Protein AF-E4T7V8-F1 (afdb_monomer)

Foldseek 3Di:
DDDDDDPVSVVVVVVVVVVVVVVVVVVVVVVVVVVVVCPPPVNVVVVVVVVLVVDPVSVVVVVVVVCVVVCVVVCCCQPVNPPPPPVCVVVVVVVCVVLVVCCVVPVVVNVVVVVVCCCVVPVPDPPPDDDD

Secondary structure (DSSP, 8-state):
-----SHHHHHHHHHHHHHHHHHHHHHHHHHHHHHHHHHSHHHHHHHHHHHHHT-HHHHHHHHHHHHHHHHHHHHHHHHT-S-HHHHHHHHHHHHHHHHHHHHHH-HHHHHHHHHHHHHHHT-SSSSS----

Sequence (132 aa):
MENITCAAELKIAIIELEFQQNIQGKLLQEDFFIAYENLKPANLIKNTLSEITSSPYLIDNMLSALTGLLSGYVSKKIAIGTSHNLFRKIMGTVLQFGVTNIVAQNPDALKALGNFVIQHLFKKNEDKTENL

pLDDT: mean 82.43, std 12.53, range [42.0, 97.25]

Organism: Paludibacter propionicigenes (strain DSM 17365 / JCM 13257 / WB4) (NCBI:txid694427)

Mean predicted aligned error: 15.65 Å

Structure (mmCIF, N/CA/C/O backbone):
data_AF-E4T7V8-F1
#
_entry.id   AF-E4T7V8-F1
#
loop_
_atom_site.group_PDB
_atom_site.id
_atom_site.type_symbol
_atom_site.label_atom_id
_atom_site.label_alt_id
_atom_site.label_comp_id
_atom_site.label_asym_id
_atom_site.label_entity_id
_atom_site.label_seq_id
_atom_site.pdbx_PDB_ins_code
_atom_site.Cartn_x
_atom_site.Cartn_y
_atom_site.Cartn_z
_atom_site.occupancy
_atom_site.B_iso_or_equiv
_atom_site.auth_seq_id
_atom_site.auth_comp_id
_atom_site.auth_asym_id
_atom_site.auth_atom_id
_atom_site.pdbx_PDB_model_num
ATOM 1 N N . MET A 1 1 ? 27.398 14.418 -38.956 1.00 52.66 1 MET A N 1
ATOM 2 C CA . MET A 1 1 ? 27.091 13.420 -39.996 1.00 52.66 1 MET A CA 1
ATOM 3 C C . MET A 1 1 ? 28.281 13.387 -40.922 1.00 52.66 1 MET A C 1
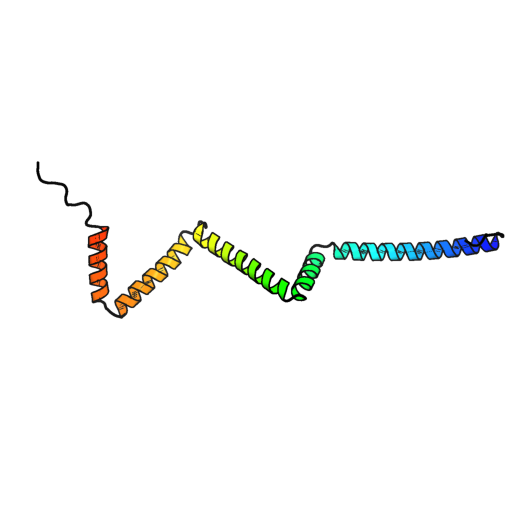ATOM 5 O O . MET A 1 1 ? 28.565 14.406 -41.541 1.00 52.66 1 MET A O 1
ATOM 9 N N . GLU A 1 2 ? 29.030 12.288 -40.915 1.00 67.06 2 GLU A N 1
ATOM 10 C CA . GLU A 1 2 ? 30.079 12.081 -41.913 1.00 67.06 2 GLU A CA 1
ATOM 11 C C . GLU A 1 2 ? 29.432 11.964 -43.297 1.00 67.06 2 GLU A C 1
ATOM 13 O O . GLU A 1 2 ? 28.357 11.379 -43.442 1.00 67.06 2 GLU A O 1
ATOM 18 N N . ASN A 1 3 ? 30.047 12.583 -44.303 1.00 73.94 3 ASN A N 1
ATOM 19 C CA . ASN A 1 3 ? 29.574 12.476 -45.676 1.00 73.94 3 ASN A CA 1
ATOM 20 C C . ASN A 1 3 ? 29.990 11.111 -46.222 1.00 73.94 3 ASN A C 1
ATOM 22 O O . ASN A 1 3 ? 31.179 10.825 -46.310 1.00 73.94 3 ASN A O 1
ATOM 26 N N . ILE A 1 4 ? 29.013 10.289 -46.601 1.00 72.19 4 ILE A N 1
ATOM 27 C CA . ILE A 1 4 ? 29.258 8.998 -47.247 1.00 72.19 4 ILE A CA 1
ATOM 28 C C . ILE A 1 4 ? 29.675 9.276 -48.693 1.00 72.19 4 ILE A C 1
ATOM 30 O O . ILE A 1 4 ? 28.875 9.763 -49.492 1.00 72.19 4 ILE A O 1
ATOM 34 N N . THR A 1 5 ? 30.931 8.995 -49.028 1.00 78.00 5 THR A N 1
ATOM 35 C CA . THR A 1 5 ? 31.534 9.317 -50.333 1.00 78.00 5 THR A CA 1
ATOM 36 C C . THR A 1 5 ? 31.713 8.099 -51.240 1.00 78.00 5 THR A C 1
ATOM 38 O O . THR A 1 5 ? 31.900 8.255 -52.447 1.00 78.00 5 THR A O 1
ATOM 41 N N . CYS A 1 6 ? 31.603 6.881 -50.697 1.00 80.25 6 CYS A N 1
ATOM 42 C CA . CYS A 1 6 ? 31.807 5.628 -51.429 1.00 80.25 6 CYS A CA 1
ATOM 43 C C . CYS A 1 6 ? 30.775 4.539 -51.064 1.00 80.25 6 CYS A C 1
ATOM 45 O O . CYS A 1 6 ? 30.263 4.473 -49.948 1.00 80.25 6 CYS A O 1
ATOM 47 N N . ALA A 1 7 ? 30.506 3.615 -51.996 1.00 84.00 7 ALA A N 1
ATOM 48 C CA . ALA A 1 7 ? 29.579 2.493 -51.805 1.00 84.00 7 ALA A CA 1
ATOM 49 C C . ALA A 1 7 ? 29.953 1.550 -50.639 1.00 84.00 7 ALA A C 1
ATOM 51 O O . ALA A 1 7 ? 29.074 0.901 -50.073 1.00 84.00 7 ALA A O 1
ATOM 52 N N . ALA A 1 8 ? 31.237 1.461 -50.275 1.00 85.44 8 ALA A N 1
ATOM 53 C CA . ALA A 1 8 ? 31.688 0.682 -49.120 1.00 85.44 8 ALA A CA 1
ATOM 54 C C . ALA A 1 8 ? 31.280 1.342 -47.789 1.00 85.44 8 ALA A C 1
ATOM 56 O O . ALA A 1 8 ? 30.762 0.663 -46.906 1.00 85.44 8 ALA A O 1
ATOM 57 N N . GLU A 1 9 ? 31.435 2.664 -47.684 1.00 84.94 9 GLU A N 1
ATOM 58 C CA . GLU A 1 9 ? 31.024 3.460 -46.518 1.00 84.94 9 GLU A CA 1
ATOM 59 C C . GLU A 1 9 ? 29.504 3.405 -46.322 1.00 84.94 9 GLU A C 1
ATOM 61 O O . GLU A 1 9 ? 29.029 3.246 -45.201 1.00 84.94 9 GLU A O 1
ATOM 66 N N . LEU A 1 10 ? 28.735 3.425 -47.419 1.00 89.25 10 LEU A N 1
ATOM 67 C CA . LEU A 1 10 ? 27.277 3.296 -47.362 1.00 89.25 10 LEU A CA 1
ATOM 68 C C . LEU A 1 10 ? 26.837 1.962 -46.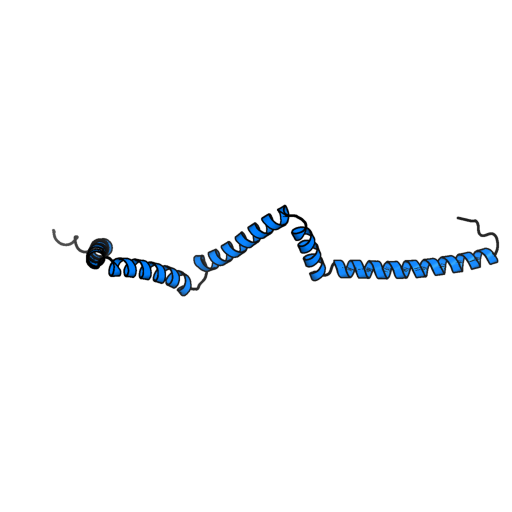748 1.00 89.25 10 LEU A C 1
ATOM 70 O O . LEU A 1 10 ? 25.927 1.933 -45.926 1.00 89.25 10 LEU A O 1
ATOM 74 N N . LYS A 1 11 ? 27.486 0.854 -47.122 1.00 90.88 11 LYS A N 1
ATOM 75 C CA . LYS A 1 11 ? 27.166 -0.469 -46.563 1.00 90.88 11 LYS A CA 1
ATOM 76 C C . LYS A 1 11 ? 27.483 -0.556 -45.073 1.00 90.88 11 LYS A C 1
ATOM 78 O O . LYS A 1 11 ? 26.705 -1.148 -44.335 1.00 90.88 11 LYS A O 1
ATOM 83 N N . ILE A 1 12 ? 28.597 0.032 -44.639 1.00 90.81 12 ILE A N 1
ATOM 84 C CA . ILE A 1 12 ? 28.977 0.063 -43.222 1.00 90.81 12 ILE A CA 1
ATOM 85 C C . ILE A 1 12 ? 27.950 0.872 -42.424 1.00 90.81 12 ILE A C 1
ATOM 87 O O . ILE A 1 12 ? 27.452 0.379 -41.416 1.00 90.81 12 ILE A O 1
ATOM 91 N N . ALA A 1 13 ? 27.563 2.051 -42.920 1.00 92.06 13 ALA A N 1
ATOM 92 C CA . ALA A 1 13 ? 26.549 2.886 -42.284 1.00 92.06 13 ALA A CA 1
ATOM 93 C C . ALA A 1 13 ? 25.180 2.188 -42.197 1.00 92.06 13 ALA A C 1
ATOM 95 O O . ALA A 1 13 ? 24.509 2.287 -41.176 1.00 92.06 13 ALA A O 1
ATOM 96 N N . ILE A 1 14 ? 24.769 1.445 -43.234 1.00 93.56 14 ILE A N 1
ATOM 97 C CA . ILE A 1 14 ? 23.526 0.655 -43.201 1.00 93.56 14 ILE A CA 1
ATOM 98 C C . ILE A 1 14 ? 23.594 -0.412 -42.105 1.00 93.56 14 ILE A C 1
ATOM 100 O O . ILE A 1 14 ? 22.675 -0.497 -41.299 1.00 93.56 14 ILE A O 1
ATOM 104 N N . ILE A 1 15 ? 24.685 -1.179 -42.029 1.00 94.94 15 ILE A N 1
ATOM 105 C CA . ILE A 1 15 ? 24.852 -2.226 -41.009 1.00 94.94 15 ILE A CA 1
ATOM 106 C C . ILE A 1 15 ? 24.853 -1.622 -39.599 1.00 94.94 15 ILE A C 1
ATOM 108 O O . ILE A 1 15 ? 24.230 -2.166 -38.687 1.00 94.94 15 ILE A O 1
ATOM 112 N N . GLU A 1 16 ? 25.530 -0.488 -39.411 1.00 94.69 16 GLU A N 1
ATOM 113 C CA . GLU A 1 16 ? 25.542 0.222 -38.133 1.00 94.69 16 GLU A CA 1
ATOM 114 C C . GLU A 1 16 ? 24.138 0.699 -37.744 1.00 94.69 16 GLU A C 1
ATOM 116 O O . GLU A 1 16 ? 23.701 0.472 -36.615 1.00 94.69 16 GLU A O 1
ATOM 121 N N . LEU A 1 17 ? 23.405 1.309 -38.678 1.00 95.38 17 LEU A N 1
ATOM 122 C CA . LEU A 1 17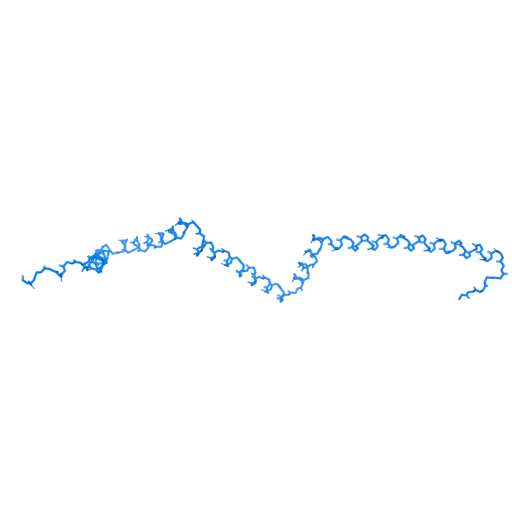 ? 22.045 1.786 -38.439 1.00 95.38 17 LEU A CA 1
A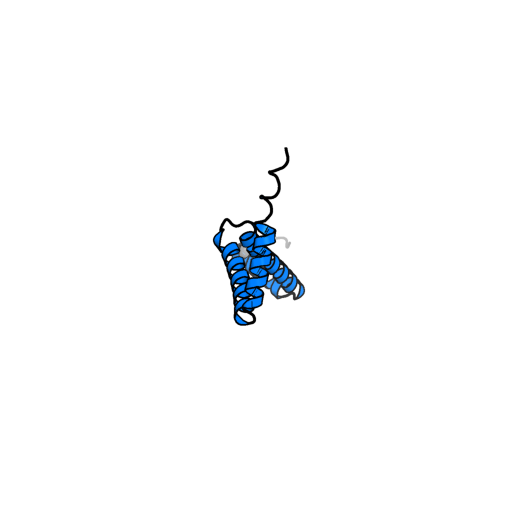TOM 123 C C . LEU A 1 17 ? 21.071 0.636 -38.166 1.00 95.38 17 LEU A C 1
ATOM 125 O O . LEU A 1 17 ? 20.243 0.755 -37.267 1.00 95.38 17 LEU A O 1
ATOM 129 N N . GLU A 1 18 ? 21.179 -0.487 -38.876 1.00 95.50 18 GLU A N 1
ATOM 130 C CA . GLU A 1 18 ? 20.378 -1.690 -38.623 1.00 95.50 18 GLU A CA 1
ATOM 131 C C . GLU A 1 18 ? 20.654 -2.261 -37.226 1.00 95.50 18 GLU A C 1
ATOM 133 O O . GLU A 1 18 ? 19.726 -2.618 -36.493 1.00 95.50 18 GLU A O 1
ATOM 138 N N . PHE A 1 19 ? 21.925 -2.294 -36.816 1.00 96.12 19 PHE A N 1
ATOM 139 C CA . PHE A 1 19 ? 22.310 -2.714 -35.473 1.00 96.12 19 PHE A CA 1
ATOM 140 C C . PHE A 1 19 ? 21.748 -1.766 -34.405 1.00 96.12 19 PHE A C 1
ATOM 142 O O . PHE A 1 19 ? 21.113 -2.215 -33.447 1.00 96.12 19 PHE A O 1
ATOM 149 N N . GLN A 1 20 ? 21.912 -0.454 -34.587 1.00 96.00 20 GLN A N 1
ATOM 150 C CA . GLN A 1 20 ? 21.369 0.557 -33.680 1.00 96.00 20 GLN A CA 1
ATOM 151 C C . GLN A 1 20 ? 19.842 0.495 -33.605 1.00 96.00 20 GLN A C 1
ATOM 153 O O . GLN A 1 20 ? 19.279 0.626 -32.519 1.00 96.00 20 GLN A O 1
ATOM 158 N N . GLN A 1 21 ? 19.158 0.283 -34.729 1.00 96.62 21 GLN A N 1
ATOM 159 C CA . GLN A 1 21 ? 17.706 0.150 -34.775 1.00 96.62 21 GLN A CA 1
ATOM 160 C C . GLN A 1 21 ? 17.240 -1.097 -34.015 1.00 96.62 21 GLN A C 1
ATOM 162 O O . GLN A 1 21 ? 16.266 -1.026 -33.267 1.00 96.62 21 GLN A O 1
ATOM 167 N N . ASN A 1 22 ? 17.947 -2.225 -34.151 1.00 96.88 22 ASN A N 1
ATOM 168 C CA . ASN A 1 22 ? 17.631 -3.446 -33.409 1.00 96.88 22 ASN A CA 1
ATOM 169 C 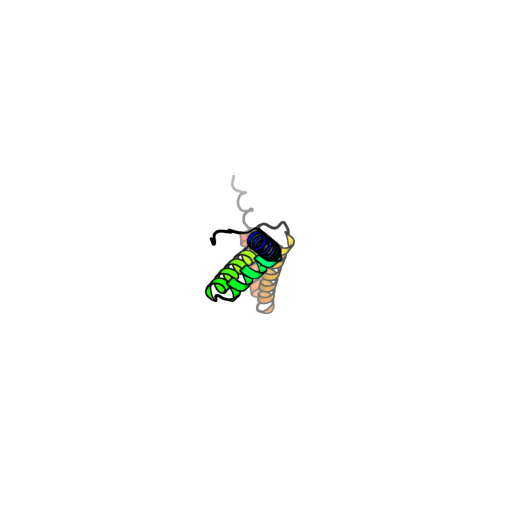C . ASN A 1 22 ? 17.761 -3.241 -31.892 1.00 96.88 22 ASN A C 1
ATOM 171 O O . ASN A 1 22 ? 16.867 -3.628 -31.139 1.00 96.88 22 ASN A O 1
ATOM 175 N N . ILE A 1 23 ? 18.851 -2.604 -31.452 1.00 97.19 23 ILE A N 1
ATOM 176 C CA . ILE A 1 23 ? 19.092 -2.287 -30.038 1.00 97.19 23 ILE A CA 1
ATOM 177 C C . ILE A 1 23 ? 18.005 -1.348 -29.506 1.00 97.19 23 ILE A C 1
ATOM 179 O O . ILE A 1 23 ? 17.389 -1.642 -28.484 1.00 97.19 23 ILE A O 1
ATOM 183 N N . GLN A 1 24 ? 17.724 -0.253 -30.217 1.00 96.56 24 GLN A N 1
ATOM 184 C CA . GLN A 1 24 ? 16.699 0.714 -29.815 1.00 96.56 24 GLN A CA 1
ATOM 185 C C . GLN A 1 24 ? 15.306 0.080 -29.745 1.00 96.56 24 GLN A C 1
ATOM 187 O O . GLN A 1 24 ? 14.559 0.349 -28.808 1.00 96.56 24 GLN A O 1
ATOM 192 N N . GLY A 1 25 ? 14.966 -0.801 -30.690 1.00 96.25 25 GLY A N 1
ATOM 193 C CA . GLY A 1 25 ? 13.699 -1.528 -30.672 1.00 96.25 25 GLY A CA 1
ATOM 194 C C . GLY A 1 25 ? 13.545 -2.425 -29.441 1.00 96.25 25 GLY A C 1
ATOM 195 O O . GLY A 1 25 ? 12.473 -2.456 -28.839 1.00 96.25 25 GLY A O 1
ATOM 196 N N . LYS A 1 26 ? 14.619 -3.110 -29.028 1.00 96.50 26 LYS A N 1
ATOM 197 C CA . LYS A 1 26 ? 14.618 -3.930 -27.805 1.00 96.50 26 LYS A CA 1
ATOM 198 C C . LYS A 1 26 ? 14.460 -3.083 -26.546 1.00 96.50 26 LYS A C 1
ATOM 200 O O . LYS A 1 26 ? 13.610 -3.402 -25.723 1.00 96.50 26 LYS A O 1
ATOM 205 N N . LEU A 1 27 ? 15.211 -1.986 -26.434 1.00 97.19 27 LEU A N 1
ATOM 206 C CA . LEU A 1 27 ? 15.099 -1.064 -25.299 1.00 97.19 27 LEU A CA 1
ATOM 207 C C . LEU A 1 27 ? 13.683 -0.497 -25.175 1.00 97.19 27 LEU A C 1
ATOM 209 O O . LEU A 1 27 ? 13.108 -0.509 -24.095 1.00 97.19 27 LEU A O 1
ATOM 213 N N . LEU A 1 28 ? 13.072 -0.099 -26.294 1.00 97.25 28 LEU A N 1
ATOM 214 C CA . LEU A 1 28 ? 11.697 0.396 -26.293 1.00 97.25 28 LEU A CA 1
ATOM 215 C C . LEU A 1 28 ? 10.699 -0.665 -25.807 1.00 97.25 28 LEU A C 1
ATOM 217 O O . LEU A 1 28 ? 9.743 -0.341 -25.104 1.00 97.25 28 LEU A O 1
ATOM 221 N N . GLN A 1 29 ? 10.903 -1.930 -26.180 1.00 96.88 29 GLN A N 1
ATOM 222 C CA . GLN A 1 29 ? 10.062 -3.029 -25.714 1.00 96.88 29 GLN A CA 1
ATOM 223 C C . GLN A 1 29 ? 10.208 -3.253 -24.201 1.00 96.88 29 GLN A C 1
ATOM 225 O O . GLN A 1 29 ? 9.205 -3.472 -23.519 1.00 96.88 29 GLN A O 1
ATOM 230 N N . GLU A 1 30 ? 11.432 -3.185 -23.680 1.00 96.94 30 GLU A N 1
ATOM 231 C CA . GLU A 1 30 ? 11.717 -3.298 -22.247 1.00 96.94 30 GLU A CA 1
ATOM 232 C C . GLU A 1 30 ? 11.104 -2.132 -21.462 1.00 96.94 30 GLU A C 1
ATOM 234 O O . GLU A 1 30 ? 10.370 -2.362 -20.499 1.00 96.94 30 GLU A O 1
ATOM 239 N N . ASP A 1 31 ? 11.306 -0.896 -21.921 1.00 95.38 31 ASP A N 1
ATOM 240 C CA . ASP A 1 31 ? 10.733 0.308 -21.314 1.00 95.38 31 ASP A CA 1
ATOM 241 C C . ASP A 1 31 ? 9.204 0.261 -21.311 1.00 95.38 31 ASP A C 1
ATOM 243 O O . ASP A 1 31 ? 8.562 0.574 -20.304 1.00 95.38 31 ASP A O 1
ATOM 247 N N . PHE A 1 32 ? 8.599 -0.189 -22.414 1.00 96.75 32 PHE A N 1
ATOM 248 C CA . PHE A 1 32 ? 7.155 -0.372 -22.496 1.00 96.75 32 PHE A CA 1
ATOM 249 C C . PHE A 1 32 ? 6.661 -1.422 -21.500 1.00 96.75 32 PHE A C 1
ATOM 251 O O . PHE A 1 32 ? 5.656 -1.203 -20.823 1.00 96.75 32 PHE A O 1
ATOM 258 N N . PHE A 1 33 ? 7.363 -2.551 -21.379 1.00 96.38 33 PHE A N 1
ATOM 259 C CA . PHE A 1 33 ? 7.012 -3.594 -20.420 1.00 96.38 33 PHE A CA 1
ATOM 260 C C . PHE A 1 33 ? 7.101 -3.083 -18.977 1.00 96.38 33 PHE A C 1
ATOM 262 O O . PHE A 1 33 ? 6.171 -3.285 -18.198 1.00 96.38 33 PHE A O 1
ATOM 269 N N . ILE A 1 34 ? 8.165 -2.358 -18.630 1.00 94.75 34 ILE A N 1
ATOM 270 C CA . ILE A 1 34 ? 8.342 -1.755 -17.303 1.00 94.75 34 ILE A CA 1
ATOM 271 C C . ILE A 1 34 ? 7.241 -0.728 -17.022 1.00 94.75 34 ILE A C 1
ATOM 273 O O . ILE A 1 34 ? 6.636 -0.748 -15.949 1.00 94.75 34 ILE A O 1
ATOM 277 N N . ALA A 1 35 ? 6.945 0.154 -17.978 1.00 93.44 35 ALA A N 1
ATOM 278 C CA . ALA A 1 35 ? 5.867 1.128 -17.847 1.00 93.44 35 ALA A CA 1
ATOM 279 C C . ALA A 1 35 ? 4.516 0.430 -17.642 1.00 93.44 35 ALA A C 1
ATOM 281 O O . ALA A 1 35 ? 3.771 0.780 -16.727 1.00 93.44 35 ALA A O 1
ATOM 282 N N . TYR A 1 36 ? 4.225 -0.604 -18.433 1.00 94.50 36 TYR A N 1
ATOM 283 C CA . TYR A 1 36 ? 3.013 -1.404 -18.299 1.00 94.50 36 TYR A CA 1
ATOM 284 C C . TYR A 1 36 ? 2.915 -2.080 -16.927 1.00 94.50 36 TYR A C 1
ATOM 286 O O . TYR A 1 36 ? 1.873 -1.992 -16.276 1.00 94.50 36 TYR A O 1
ATOM 294 N N . GLU A 1 37 ? 3.991 -2.714 -16.454 1.00 92.94 37 GLU A N 1
ATOM 295 C CA . GLU A 1 37 ? 4.042 -3.306 -15.117 1.00 92.94 37 GLU A CA 1
ATOM 296 C C . GLU A 1 37 ? 3.796 -2.252 -14.034 1.00 92.94 37 GLU A C 1
ATOM 298 O O . GLU A 1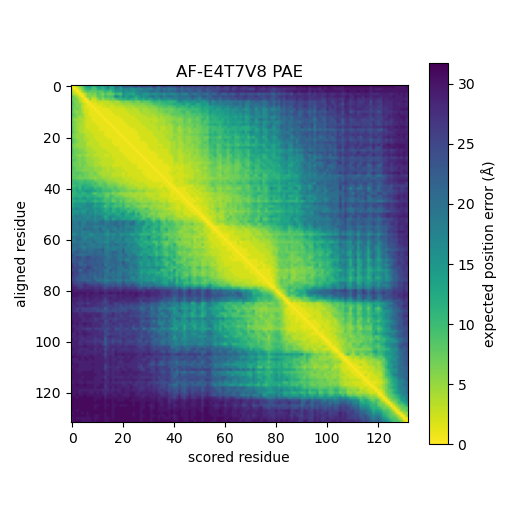 37 ? 2.996 -2.489 -13.131 1.00 92.94 37 GLU A O 1
ATOM 303 N N . ASN A 1 38 ? 4.412 -1.074 -14.124 1.00 91.00 38 ASN A N 1
ATOM 304 C CA . ASN A 1 38 ? 4.236 -0.002 -13.142 1.00 91.00 38 ASN A CA 1
ATOM 305 C C . ASN A 1 38 ? 2.814 0.571 -13.121 1.00 91.00 38 ASN A C 1
ATOM 307 O O . ASN A 1 38 ? 2.337 0.964 -12.058 1.00 91.00 38 ASN A O 1
ATOM 311 N N . LEU A 1 39 ? 2.117 0.580 -14.260 1.00 92.19 39 LEU A N 1
ATOM 312 C CA . LEU A 1 39 ? 0.725 1.025 -14.357 1.00 92.19 39 LEU A CA 1
ATOM 313 C C . LEU A 1 39 ? -0.282 -0.007 -13.833 1.00 92.19 39 LEU A C 1
ATOM 315 O O . LEU A 1 39 ? -1.460 0.321 -13.662 1.00 92.19 39 LEU A O 1
ATOM 319 N N . LYS A 1 40 ? 0.136 -1.249 -13.555 1.00 93.88 40 LYS A N 1
ATOM 320 C CA . LYS A 1 40 ? -0.764 -2.236 -12.951 1.00 93.88 40 LYS A CA 1
ATOM 321 C C . LYS A 1 40 ? -1.228 -1.750 -11.576 1.00 93.88 40 LYS A C 1
ATOM 323 O O . LYS A 1 40 ? -0.389 -1.368 -10.759 1.00 93.88 40 LYS A O 1
ATOM 328 N N . PRO A 1 41 ? -2.528 -1.879 -11.244 1.00 88.88 41 PRO A N 1
ATOM 329 C CA . PRO A 1 41 ? -3.062 -1.422 -9.961 1.00 88.88 41 PRO A CA 1
ATOM 330 C C . PRO A 1 41 ? -2.303 -1.969 -8.747 1.00 88.88 41 PRO A C 1
ATOM 332 O O . PRO A 1 41 ? -2.080 -1.247 -7.783 1.00 88.88 41 PRO A O 1
ATOM 335 N N . ALA A 1 42 ? -1.854 -3.226 -8.808 1.00 90.94 42 ALA A N 1
ATOM 336 C CA . ALA A 1 42 ? -1.071 -3.838 -7.738 1.00 90.94 42 ALA A CA 1
ATOM 337 C C . ALA A 1 42 ? 0.276 -3.129 -7.503 1.00 90.94 42 ALA A C 1
ATOM 339 O O . ALA A 1 42 ? 0.651 -2.904 -6.353 1.00 90.94 42 ALA A O 1
ATOM 340 N N . ASN A 1 43 ? 0.978 -2.738 -8.573 1.00 90.81 43 ASN A N 1
ATOM 341 C CA . ASN A 1 43 ? 2.254 -2.029 -8.473 1.00 90.81 43 ASN A CA 1
ATOM 342 C C . ASN A 1 43 ? 2.056 -0.557 -8.107 1.00 90.81 43 ASN A C 1
ATOM 344 O O . ASN A 1 43 ? 2.824 -0.042 -7.302 1.00 90.81 43 ASN A O 1
ATOM 348 N N . LEU A 1 44 ? 0.985 0.087 -8.582 1.00 90.44 44 LEU A N 1
ATOM 349 C CA . LEU A 1 44 ? 0.605 1.430 -8.132 1.00 90.44 44 LEU A CA 1
ATOM 350 C C . LEU A 1 44 ? 0.357 1.460 -6.619 1.00 90.44 44 LEU A C 1
ATOM 352 O O . LEU A 1 44 ? 0.973 2.252 -5.915 1.00 90.44 44 LEU A O 1
ATOM 356 N N . ILE A 1 45 ? -0.470 0.545 -6.100 1.00 89.88 45 ILE A N 1
ATOM 357 C CA . ILE A 1 45 ? -0.741 0.440 -4.658 1.00 89.88 45 ILE A CA 1
ATOM 358 C C . ILE A 1 45 ? 0.550 0.152 -3.887 1.00 89.88 45 ILE A C 1
ATOM 360 O O . ILE A 1 45 ? 0.796 0.776 -2.857 1.00 89.88 45 ILE A O 1
ATOM 364 N N . LYS A 1 46 ? 1.389 -0.768 -4.378 1.00 87.38 46 LYS A N 1
ATOM 365 C CA . LYS A 1 46 ? 2.675 -1.100 -3.753 1.00 87.38 46 LYS A CA 1
ATOM 366 C C . LYS A 1 46 ? 3.600 0.117 -3.674 1.00 87.38 46 LYS A C 1
ATOM 368 O O . LYS A 1 46 ? 4.167 0.363 -2.613 1.00 87.38 46 LYS A O 1
ATOM 373 N N . ASN A 1 47 ? 3.733 0.871 -4.762 1.00 83.81 47 ASN A N 1
ATOM 374 C CA . ASN A 1 47 ? 4.590 2.053 -4.823 1.00 83.81 47 ASN A CA 1
ATOM 375 C C . ASN A 1 47 ? 4.060 3.155 -3.898 1.00 83.81 47 ASN A C 1
ATOM 377 O O . ASN A 1 47 ? 4.812 3.665 -3.073 1.00 83.81 47 ASN A O 1
ATOM 381 N N . THR A 1 48 ? 2.751 3.426 -3.923 1.00 85.06 48 THR A N 1
ATOM 382 C CA . THR A 1 48 ? 2.115 4.389 -3.012 1.00 85.06 48 THR A CA 1
ATOM 383 C C . THR A 1 48 ? 2.265 3.983 -1.544 1.00 85.06 48 THR A C 1
ATOM 385 O O . THR A 1 48 ? 2.600 4.815 -0.708 1.00 85.06 48 THR A O 1
ATOM 388 N N . LEU A 1 49 ? 2.077 2.706 -1.197 1.00 83.31 49 LEU A N 1
ATOM 389 C CA . LEU A 1 49 ? 2.295 2.230 0.173 1.00 83.31 49 LEU A CA 1
ATOM 390 C C . LEU A 1 49 ? 3.763 2.361 0.589 1.00 83.31 49 LEU A C 1
ATOM 392 O O . LEU A 1 49 ? 4.032 2.797 1.703 1.00 83.31 49 LEU A O 1
ATOM 396 N N . SER A 1 50 ? 4.705 2.039 -0.300 1.00 83.81 50 SER A N 1
ATOM 397 C CA . SER A 1 50 ? 6.140 2.180 -0.034 1.00 83.81 50 SER A CA 1
ATOM 398 C C . SER A 1 50 ? 6.539 3.637 0.230 1.00 83.81 50 SER A C 1
ATOM 400 O O . SER A 1 50 ? 7.318 3.906 1.148 1.00 83.81 50 SER A O 1
ATOM 402 N N . GLU A 1 51 ? 5.983 4.583 -0.530 1.00 82.38 51 GLU A N 1
ATOM 403 C CA . GLU A 1 51 ? 6.182 6.024 -0.330 1.00 82.38 51 GLU A CA 1
ATOM 404 C C . GLU A 1 51 ? 5.618 6.488 1.017 1.00 82.38 51 GLU A C 1
ATOM 406 O O . GLU A 1 51 ? 6.282 7.216 1.756 1.00 82.38 51 GLU A O 1
ATOM 411 N N . ILE A 1 52 ? 4.431 6.002 1.387 1.00 83.75 52 ILE A N 1
ATOM 412 C CA . ILE A 1 52 ? 3.801 6.324 2.671 1.00 83.75 52 ILE A CA 1
ATOM 413 C C . ILE A 1 52 ? 4.631 5.758 3.826 1.00 83.75 52 ILE A C 1
ATOM 415 O O . ILE A 1 52 ? 4.917 6.485 4.772 1.00 83.75 52 ILE A O 1
ATOM 419 N N . THR A 1 53 ? 5.097 4.509 3.742 1.00 80.69 53 THR A N 1
ATOM 420 C CA . THR A 1 53 ? 5.926 3.905 4.801 1.00 80.69 53 THR A CA 1
ATOM 421 C C . THR A 1 53 ? 7.294 4.566 4.962 1.00 80.69 53 THR A C 1
ATOM 423 O O . THR A 1 53 ? 7.902 4.457 6.023 1.00 80.69 53 THR A O 1
ATOM 426 N N . SER A 1 54 ? 7.774 5.270 3.936 1.00 83.50 54 SER A N 1
ATOM 427 C CA . SER A 1 54 ? 9.053 5.987 3.977 1.00 83.50 54 SER A CA 1
ATOM 428 C C . SER A 1 54 ? 8.961 7.347 4.682 1.00 83.50 54 SER A C 1
ATOM 430 O O . SER A 1 54 ? 9.992 7.939 4.995 1.00 83.50 54 SER A O 1
ATOM 432 N N . SER A 1 55 ? 7.751 7.853 4.951 1.00 83.62 55 SER A N 1
ATOM 433 C CA . SER A 1 55 ? 7.530 9.166 5.564 1.00 83.62 55 SER A CA 1
ATOM 434 C C . SER A 1 55 ? 6.721 9.053 6.861 1.00 83.62 55 SER A C 1
ATOM 436 O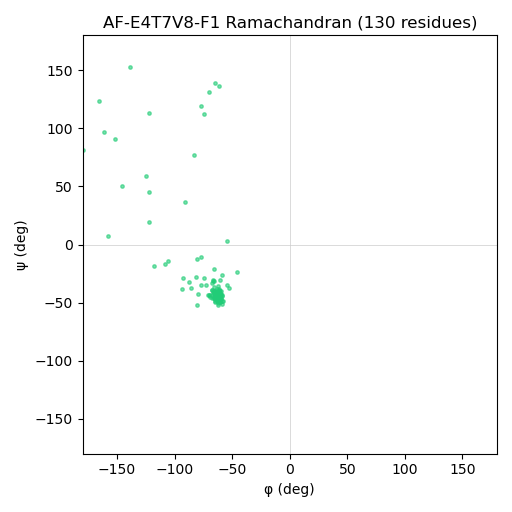 O . SER A 1 55 ? 5.522 8.762 6.811 1.00 83.62 55 SER A O 1
ATOM 438 N N . PRO A 1 56 ? 7.315 9.365 8.031 1.00 80.88 56 PRO A N 1
ATOM 439 C CA . PRO A 1 56 ? 6.606 9.339 9.313 1.00 80.88 56 PRO A CA 1
ATOM 440 C C . PRO A 1 56 ? 5.326 10.190 9.325 1.00 80.88 56 PRO A C 1
ATOM 442 O O . PRO A 1 56 ? 4.329 9.803 9.928 1.00 80.88 56 PRO A O 1
ATOM 445 N N . TYR A 1 57 ? 5.327 11.318 8.606 1.00 85.38 57 TYR A N 1
ATOM 446 C CA . TYR A 1 57 ? 4.164 12.199 8.479 1.00 85.38 57 TYR A CA 1
ATOM 447 C C . TYR A 1 57 ? 3.009 11.552 7.697 1.00 85.38 57 TYR A C 1
ATOM 449 O O . TYR A 1 57 ? 1.843 11.718 8.054 1.00 85.38 57 TYR A O 1
ATOM 457 N N . LEU A 1 58 ? 3.300 10.801 6.630 1.00 83.56 58 LEU A N 1
ATOM 458 C CA . LEU A 1 58 ? 2.259 10.148 5.827 1.00 83.56 58 LEU A CA 1
ATOM 459 C C . LEU A 1 58 ? 1.635 8.960 6.561 1.00 83.56 58 LEU A C 1
ATOM 461 O O . LEU A 1 58 ? 0.427 8.747 6.452 1.00 83.56 58 LEU A O 1
ATOM 465 N N . ILE A 1 59 ? 2.433 8.234 7.349 1.00 85.88 59 ILE A N 1
ATOM 466 C CA . ILE A 1 59 ? 1.943 7.157 8.217 1.00 85.88 59 ILE A CA 1
ATOM 467 C C . ILE A 1 59 ? 0.907 7.701 9.205 1.00 85.88 59 ILE A C 1
ATOM 469 O O . ILE A 1 59 ? -0.181 7.137 9.315 1.00 85.88 59 ILE A O 1
ATOM 473 N N . ASP A 1 60 ? 1.209 8.808 9.884 1.00 85.88 60 ASP A N 1
ATOM 474 C CA . ASP A 1 60 ? 0.310 9.395 10.885 1.00 85.88 60 ASP A CA 1
ATOM 475 C C . ASP A 1 60 ? -1.030 9.855 10.277 1.00 85.88 60 ASP A C 1
ATOM 477 O O . ASP A 1 60 ? -2.112 9.546 10.788 1.00 85.88 60 ASP A O 1
ATOM 481 N N . ASN A 1 61 ? -0.980 10.497 9.105 1.00 85.00 61 ASN A N 1
ATOM 482 C CA . ASN A 1 61 ? -2.184 10.901 8.375 1.00 85.00 61 ASN A CA 1
ATOM 483 C C . ASN A 1 61 ? -3.004 9.701 7.871 1.00 85.00 61 ASN A C 1
ATOM 485 O O . ASN A 1 61 ? -4.234 9.718 7.960 1.00 85.00 61 ASN A O 1
ATOM 489 N N . MET A 1 62 ? -2.357 8.638 7.377 1.00 86.56 62 MET A N 1
ATOM 490 C CA . MET A 1 62 ? -3.053 7.410 6.976 1.00 86.56 62 MET A CA 1
ATOM 491 C C . MET A 1 62 ? -3.710 6.706 8.158 1.00 86.56 62 MET A C 1
ATOM 493 O O . MET A 1 62 ? -4.848 6.257 8.031 1.00 86.56 62 MET A O 1
ATOM 497 N N . LEU A 1 63 ? -3.025 6.603 9.299 1.00 87.69 63 LEU A N 1
ATOM 498 C CA . LEU A 1 63 ? -3.587 6.006 10.510 1.00 87.69 63 LEU A CA 1
ATOM 499 C C . LEU A 1 63 ? -4.785 6.809 11.012 1.00 87.69 63 LEU A C 1
ATOM 501 O O . LEU A 1 63 ? -5.808 6.222 11.372 1.00 87.69 63 LEU A O 1
ATOM 505 N N . SER A 1 64 ? -4.698 8.136 10.968 1.00 85.44 64 SER A N 1
ATOM 506 C CA . SER A 1 64 ? -5.807 9.028 11.307 1.00 85.44 64 SER A CA 1
ATOM 507 C C . SER A 1 64 ? -6.999 8.836 10.363 1.00 85.44 64 SER A C 1
ATOM 509 O O . SER A 1 64 ? -8.129 8.659 10.822 1.00 85.44 64 SER A O 1
ATOM 511 N N . ALA A 1 65 ? -6.761 8.771 9.050 1.00 88.25 65 ALA A N 1
ATOM 512 C CA . ALA A 1 65 ? -7.800 8.512 8.055 1.00 88.25 65 ALA A CA 1
ATOM 513 C C . ALA A 1 65 ? -8.425 7.116 8.212 1.00 88.25 65 ALA A C 1
ATOM 515 O O . ALA A 1 65 ? -9.649 6.979 8.198 1.00 88.25 65 ALA A O 1
ATOM 516 N N . LEU A 1 66 ? -7.607 6.082 8.422 1.00 91.62 66 LEU A N 1
ATOM 517 C CA . LEU A 1 66 ? -8.064 4.715 8.662 1.00 91.62 66 LEU A CA 1
ATOM 518 C C . LEU A 1 66 ? -8.914 4.644 9.932 1.00 91.62 66 LEU A C 1
ATOM 520 O O . LEU A 1 66 ? -9.989 4.049 9.922 1.00 91.62 66 LEU A O 1
ATOM 524 N N . THR A 1 67 ? -8.478 5.300 11.006 1.00 92.50 67 THR A N 1
ATOM 525 C CA . THR A 1 67 ? -9.237 5.399 12.258 1.00 92.50 67 THR A CA 1
ATOM 526 C C . THR A 1 67 ? -10.562 6.125 12.038 1.00 92.50 67 THR A C 1
ATOM 528 O O . THR A 1 67 ? -11.598 5.663 12.517 1.00 92.50 67 THR A O 1
ATOM 531 N N . GLY A 1 68 ? -10.575 7.209 11.259 1.00 91.44 68 GLY A N 1
ATOM 532 C CA . GLY A 1 68 ? -11.792 7.916 10.855 1.00 91.44 68 GLY A CA 1
ATOM 533 C C . GLY A 1 68 ? -12.761 7.036 10.057 1.00 91.44 68 GLY A C 1
ATOM 534 O O . GLY A 1 68 ? -13.960 7.030 10.326 1.00 91.44 68 GLY A O 1
ATOM 535 N N . LEU A 1 69 ? -12.255 6.226 9.126 1.00 92.94 69 LEU A N 1
ATOM 536 C CA . LEU A 1 69 ? -13.067 5.300 8.331 1.00 92.94 69 LEU A CA 1
ATOM 537 C C . LEU A 1 69 ? -13.613 4.144 9.168 1.00 92.94 69 LEU A C 1
ATOM 539 O O . LEU A 1 69 ? -14.794 3.816 9.066 1.00 92.94 69 LEU A O 1
ATOM 543 N N . LEU A 1 70 ? -12.778 3.537 10.012 1.00 92.69 70 LEU A N 1
ATOM 544 C CA . LEU A 1 70 ? -13.182 2.447 10.897 1.00 92.69 70 LEU A CA 1
ATOM 545 C C . LEU A 1 70 ? -14.206 2.932 11.923 1.00 92.69 70 LEU A C 1
ATOM 547 O O . LEU A 1 70 ? -15.271 2.329 12.060 1.00 92.69 70 LEU A O 1
ATOM 551 N N . SER A 1 71 ? -13.922 4.045 12.602 1.00 91.88 71 SER A N 1
ATOM 552 C CA . SER A 1 71 ? -14.855 4.656 13.553 1.00 91.88 71 SER A CA 1
ATOM 553 C C . SER A 1 71 ? -16.138 5.109 12.864 1.00 91.88 71 SER A C 1
ATOM 555 O O . SER A 1 71 ? -17.216 4.835 13.380 1.00 91.88 71 SER A O 1
ATOM 557 N N . GLY A 1 72 ? -16.059 5.705 11.673 1.00 88.88 72 GLY A N 1
ATOM 558 C CA . GLY A 1 72 ? -17.214 6.094 10.869 1.00 88.88 72 GLY A CA 1
ATOM 559 C C . GLY A 1 72 ? -18.057 4.899 10.424 1.00 88.88 72 GLY A C 1
ATOM 560 O O . GLY A 1 72 ? -19.283 4.953 10.494 1.00 88.88 72 GLY A O 1
ATOM 561 N N . TYR A 1 73 ? -17.432 3.785 10.035 1.00 88.31 73 TYR A N 1
ATOM 562 C CA . TYR A 1 73 ? -18.125 2.550 9.664 1.00 88.31 73 TYR A CA 1
ATOM 563 C C . TYR A 1 73 ? -18.819 1.901 10.865 1.00 88.31 73 TYR A C 1
ATOM 565 O O . TYR A 1 73 ? -19.996 1.542 10.781 1.00 88.31 73 TYR A O 1
ATOM 573 N N . VAL A 1 74 ? -18.122 1.794 12.000 1.00 87.56 74 VAL A N 1
ATO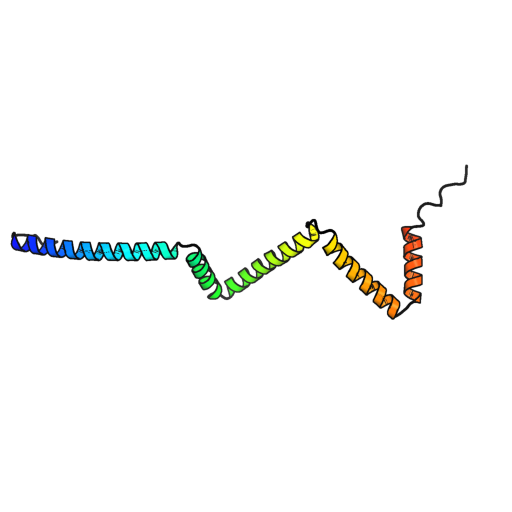M 574 C CA . VAL A 1 74 ? -18.695 1.293 13.258 1.00 87.56 74 VAL A CA 1
ATOM 575 C C . VAL A 1 74 ? -19.830 2.205 13.721 1.00 87.56 74 VAL A C 1
ATOM 577 O O . VAL A 1 74 ? -20.923 1.720 14.004 1.00 87.56 74 VAL A O 1
ATOM 580 N N . SER A 1 75 ? -19.611 3.519 13.715 1.00 87.44 75 SER A N 1
ATOM 581 C CA . SER A 1 75 ? -20.607 4.532 14.064 1.00 87.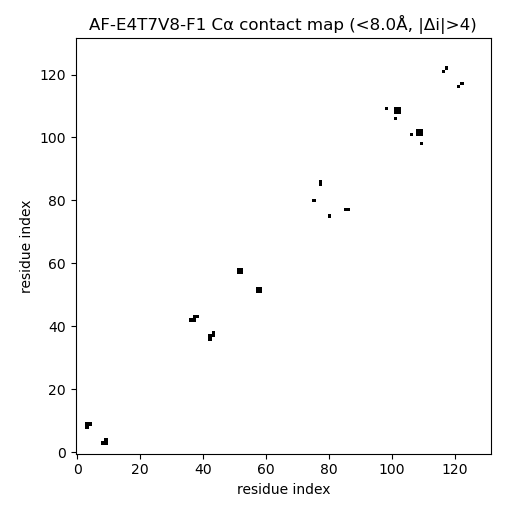44 75 SER A CA 1
ATOM 582 C C . SER A 1 75 ? -21.840 4.426 13.172 1.00 87.44 75 SER A C 1
ATOM 584 O O . SER A 1 75 ? -22.947 4.287 13.681 1.00 87.44 75 SER A O 1
ATOM 586 N N . LYS A 1 76 ? -21.677 4.345 11.844 1.00 83.88 76 LYS A N 1
ATOM 587 C CA . LYS A 1 76 ? -22.785 4.140 10.897 1.00 83.88 76 LYS A CA 1
ATOM 588 C C . LYS A 1 76 ? -23.533 2.836 11.168 1.00 83.88 76 LYS A C 1
ATOM 590 O O . LYS A 1 76 ? -24.760 2.805 11.095 1.00 83.88 76 LYS A O 1
ATOM 595 N N . LYS A 1 77 ? -22.821 1.759 11.504 1.00 81.12 77 LYS A N 1
ATOM 596 C CA . LYS A 1 77 ? -23.429 0.461 11.820 1.00 81.12 77 LYS A CA 1
ATOM 597 C C . LYS A 1 77 ? -24.240 0.497 13.118 1.00 81.12 77 LYS A C 1
ATOM 599 O O . LYS A 1 77 ? -25.252 -0.193 13.198 1.00 81.12 77 LYS A O 1
ATOM 604 N N . ILE A 1 78 ? -23.825 1.299 14.098 1.00 79.19 78 ILE A N 1
ATOM 605 C CA . ILE A 1 78 ? -24.543 1.500 15.364 1.00 79.19 78 ILE A CA 1
ATOM 606 C C . ILE A 1 78 ? -25.715 2.481 15.192 1.00 79.19 78 ILE A C 1
ATOM 608 O O . ILE A 1 78 ? -26.794 2.222 15.713 1.00 79.19 78 ILE A O 1
ATOM 612 N N . ALA A 1 79 ? -25.513 3.583 14.465 1.00 78.06 79 ALA A N 1
ATOM 613 C CA . ALA A 1 79 ? -26.461 4.694 14.364 1.00 78.06 79 ALA A CA 1
ATOM 614 C C . ALA A 1 79 ? -27.538 4.509 13.280 1.00 78.06 79 ALA A C 1
ATOM 616 O O . ALA A 1 79 ? -28.675 4.921 13.479 1.00 78.06 79 ALA A O 1
ATOM 617 N N . ILE A 1 80 ? -27.191 3.924 12.127 1.00 70.94 80 ILE A N 1
ATOM 618 C CA . ILE A 1 80 ? -28.055 3.860 10.927 1.00 70.94 80 ILE A CA 1
ATOM 619 C C . ILE A 1 80 ? -28.400 2.406 10.541 1.00 70.94 80 ILE A C 1
ATOM 621 O O . ILE A 1 80 ? -29.349 2.160 9.799 1.00 70.94 80 ILE A O 1
ATOM 625 N N . GLY A 1 81 ? -27.647 1.415 11.029 1.00 57.47 81 GLY A N 1
ATOM 626 C CA . GLY A 1 81 ? -27.816 0.013 10.646 1.00 57.47 81 GLY A CA 1
ATOM 627 C C . GLY A 1 81 ? -29.097 -0.633 11.187 1.00 57.47 81 GLY A C 1
ATOM 628 O O . GLY A 1 81 ? -29.344 -0.643 12.388 1.00 57.47 81 GLY A O 1
ATOM 629 N N . THR A 1 82 ? -29.841 -1.298 10.302 1.00 54.22 82 THR A N 1
ATOM 630 C CA . THR A 1 82 ? -31.067 -2.106 10.504 1.00 54.22 82 THR A CA 1
ATOM 631 C C . THR A 1 82 ? -30.981 -3.238 11.545 1.00 54.22 82 THR A C 1
ATOM 633 O O . THR A 1 82 ? -31.940 -3.979 11.754 1.00 54.22 82 THR A O 1
ATOM 636 N N . SER A 1 83 ? -29.855 -3.393 12.239 1.00 57.09 83 SER A N 1
ATOM 637 C CA . SER A 1 83 ? -29.678 -4.375 13.302 1.00 57.09 83 SER A CA 1
ATOM 638 C C . SER A 1 83 ? -30.231 -3.824 14.619 1.00 57.09 83 SER A C 1
ATOM 640 O O . SER A 1 83 ? -29.472 -3.467 15.525 1.00 57.09 83 SER A O 1
ATOM 642 N N . HIS A 1 84 ? -31.561 -3.841 14.759 1.00 59.19 84 HIS A N 1
ATOM 643 C CA . HIS A 1 84 ? -32.283 -3.573 16.013 1.00 59.19 84 HIS A CA 1
ATOM 644 C C . HIS A 1 84 ? -31.668 -4.315 17.226 1.00 59.19 84 HIS A C 1
ATOM 646 O O . HIS A 1 84 ? -31.767 -3.864 18.363 1.00 59.19 84 HIS A O 1
ATOM 652 N N . ASN A 1 85 ? -30.942 -5.410 16.977 1.00 66.81 85 ASN A N 1
ATOM 653 C CA . ASN A 1 85 ? -30.301 -6.249 17.982 1.00 66.81 85 ASN A CA 1
ATOM 654 C C . ASN A 1 85 ? -28.950 -5.750 18.525 1.00 66.81 85 ASN A C 1
ATOM 656 O O . ASN A 1 85 ? -28.638 -6.088 19.660 1.00 66.81 85 ASN A O 1
ATOM 660 N N . LEU A 1 86 ? -28.133 -4.975 17.796 1.00 76.94 86 LEU A N 1
ATOM 661 C CA . LEU A 1 86 ? -26.773 -4.644 18.278 1.00 76.94 86 LEU A CA 1
ATOM 662 C C . LEU A 1 86 ? -26.813 -3.506 19.301 1.00 76.94 86 LEU A C 1
ATOM 664 O O . LEU A 1 86 ? -26.327 -3.663 20.418 1.00 76.94 86 LEU A O 1
ATOM 668 N N . PHE A 1 87 ? -27.461 -2.394 18.946 1.00 79.25 87 PHE A N 1
ATOM 669 C CA . PHE A 1 87 ? -27.655 -1.271 19.861 1.00 79.25 87 PHE A CA 1
ATOM 670 C C . PHE A 1 87 ? -28.459 -1.695 21.098 1.00 79.25 87 PHE A C 1
ATOM 672 O O . PHE A 1 87 ? -28.050 -1.419 22.223 1.00 79.25 87 PHE A O 1
ATOM 679 N N . ARG A 1 88 ? -29.545 -2.462 20.907 1.00 78.00 88 ARG A N 1
ATOM 680 C CA . ARG A 1 88 ? -30.354 -3.004 22.009 1.00 78.00 88 ARG A CA 1
ATOM 681 C C . ARG A 1 88 ? -29.566 -3.961 22.902 1.00 78.00 88 ARG A C 1
ATOM 683 O O . ARG A 1 88 ? -29.782 -3.949 24.106 1.00 78.00 88 ARG A O 1
ATOM 690 N N . LYS A 1 89 ? -28.645 -4.758 22.349 1.00 82.00 89 LYS A N 1
ATOM 691 C CA . LYS A 1 89 ? -27.769 -5.637 23.137 1.00 82.00 89 LYS A CA 1
ATOM 692 C C . LYS A 1 89 ? -26.754 -4.833 23.942 1.00 82.00 89 LYS A C 1
ATOM 694 O O . LYS A 1 89 ? -26.607 -5.108 25.120 1.00 82.00 89 LYS A O 1
ATOM 699 N N . ILE A 1 90 ? -26.128 -3.810 23.356 1.00 83.50 90 ILE A N 1
ATOM 700 C CA . ILE A 1 90 ? -25.195 -2.932 24.081 1.00 83.50 90 ILE A CA 1
ATOM 701 C C . ILE A 1 90 ? -25.929 -2.193 25.207 1.00 83.50 90 ILE A C 1
ATOM 703 O O . ILE A 1 90 ? -25.519 -2.282 26.360 1.00 83.50 90 ILE A O 1
ATOM 707 N N . MET A 1 91 ? -27.048 -1.531 24.901 1.00 84.88 91 MET A N 1
ATOM 708 C CA . MET A 1 91 ? -27.870 -0.846 25.906 1.00 84.88 91 MET A CA 1
ATOM 709 C C . MET A 1 91 ? -28.401 -1.816 26.964 1.00 84.88 91 MET A C 1
ATOM 711 O O . MET A 1 91 ? -28.346 -1.518 28.151 1.00 84.88 91 MET A O 1
ATOM 715 N N . GLY A 1 92 ? -28.860 -3.000 26.553 1.00 85.81 92 GLY A N 1
ATOM 716 C CA . GLY A 1 92 ? -29.330 -4.049 27.452 1.00 85.81 92 GLY A CA 1
ATOM 717 C C . GLY A 1 92 ? -28.233 -4.551 28.387 1.00 85.81 92 GLY A C 1
ATOM 718 O O . GLY A 1 92 ? -28.479 -4.678 29.578 1.00 85.81 92 GLY A O 1
ATOM 719 N N . THR A 1 93 ? -27.014 -4.763 27.889 1.00 87.00 93 THR A N 1
ATOM 720 C CA . THR A 1 93 ? -25.865 -5.166 28.709 1.00 87.00 93 THR A CA 1
ATOM 721 C C . THR A 1 93 ? -25.446 -4.064 29.677 1.00 87.00 93 THR A C 1
ATOM 723 O O . THR A 1 93 ? -25.175 -4.371 30.832 1.00 87.00 93 THR A O 1
ATOM 726 N N . VAL A 1 94 ? -25.437 -2.794 29.256 1.00 88.69 94 VAL A N 1
ATOM 727 C CA . VAL A 1 94 ? -25.121 -1.660 30.146 1.00 88.69 94 VAL A CA 1
ATOM 728 C C . VAL A 1 94 ? -26.173 -1.521 31.246 1.00 88.69 94 VAL A C 1
ATOM 730 O O . VAL A 1 94 ? -25.821 -1.424 32.421 1.00 88.69 94 VAL A O 1
ATOM 733 N N . LEU A 1 95 ? -27.458 -1.569 30.887 1.00 88.69 95 LEU A N 1
ATOM 734 C CA . LEU A 1 95 ? -28.558 -1.530 31.851 1.00 88.69 95 LEU A CA 1
ATOM 735 C C . LEU A 1 95 ? -28.501 -2.724 32.806 1.00 88.69 95 LEU A C 1
ATOM 737 O O . LEU A 1 95 ? -28.623 -2.541 34.013 1.00 88.69 95 LEU A O 1
ATOM 741 N N . GLN A 1 96 ? -28.262 -3.929 32.288 1.00 84.81 96 GLN A N 1
ATOM 742 C CA . GLN A 1 96 ? -28.133 -5.138 33.095 1.00 84.81 96 GLN A CA 1
ATOM 743 C C . GLN A 1 96 ? -26.962 -5.025 34.071 1.00 84.81 96 GLN A C 1
ATOM 745 O O . GLN A 1 96 ? -27.156 -5.265 35.254 1.00 84.81 96 GLN A O 1
ATOM 750 N N . PHE A 1 97 ? -25.778 -4.601 33.623 1.00 88.44 97 PHE A N 1
ATOM 751 C CA . PHE A 1 97 ? -24.630 -4.403 34.511 1.00 88.44 97 PHE A CA 1
ATOM 752 C C . PHE A 1 97 ? -24.895 -3.342 35.580 1.00 88.44 97 PHE A C 1
ATOM 754 O O . PHE A 1 97 ? -24.571 -3.562 36.746 1.00 88.44 97 PHE A O 1
ATOM 761 N N . GLY A 1 98 ? -25.509 -2.216 35.206 1.00 84.00 98 GLY A N 1
ATOM 762 C CA . GLY A 1 98 ? -25.869 -1.155 36.144 1.00 84.00 98 GLY A CA 1
ATOM 763 C C . GLY A 1 98 ? -26.838 -1.645 37.219 1.00 84.00 98 GLY A C 1
ATOM 764 O O . GLY A 1 98 ? -26.577 -1.480 38.410 1.00 84.00 98 GLY A O 1
ATOM 765 N N . VAL A 1 99 ? -27.917 -2.319 36.813 1.00 81.75 99 VAL A N 1
ATOM 766 C CA . VAL A 1 99 ? -28.906 -2.889 37.740 1.00 81.75 99 VAL A CA 1
ATOM 767 C C . VAL A 1 99 ? -28.280 -3.990 38.597 1.00 81.75 99 VAL A C 1
ATOM 769 O O . VAL A 1 99 ? -28.446 -3.971 39.811 1.00 81.75 99 VAL A O 1
ATOM 772 N N . THR A 1 100 ? -27.519 -4.917 38.013 1.00 80.75 100 THR A N 1
ATOM 773 C CA . THR A 1 100 ? -26.868 -6.011 38.747 1.00 80.75 100 THR A CA 1
ATOM 774 C C . THR A 1 100 ? -25.876 -5.493 39.785 1.00 80.75 100 THR A C 1
ATOM 776 O O . THR A 1 100 ? -25.870 -6.000 40.903 1.00 80.75 100 THR A O 1
ATOM 779 N N . ASN A 1 101 ? -25.081 -4.467 39.469 1.00 80.62 101 ASN A N 1
ATOM 780 C CA . ASN A 1 101 ? -24.133 -3.896 40.426 1.00 80.62 101 ASN A CA 1
ATOM 781 C C . ASN A 1 101 ? -24.847 -3.183 41.589 1.00 80.62 101 ASN A C 1
ATOM 783 O O . ASN A 1 101 ? -24.446 -3.330 42.741 1.00 80.62 101 ASN A O 1
ATOM 787 N N . ILE A 1 102 ? -25.944 -2.468 41.311 1.00 80.25 102 ILE A N 1
ATOM 788 C CA . ILE A 1 102 ? -26.765 -1.825 42.352 1.00 80.25 102 ILE A CA 1
ATOM 789 C C . ILE A 1 102 ? -27.447 -2.878 43.235 1.00 80.25 102 ILE A C 1
ATOM 791 O O . ILE A 1 102 ? -27.432 -2.746 44.454 1.00 80.25 102 ILE A O 1
ATOM 795 N N . VAL A 1 103 ? -27.991 -3.947 42.648 1.00 77.75 103 VAL A N 1
ATOM 796 C CA . VAL A 1 103 ? -28.631 -5.050 43.387 1.00 77.75 103 VAL A CA 1
ATOM 797 C C . VAL A 1 103 ? -27.637 -5.801 44.264 1.00 77.75 103 VAL A C 1
ATOM 799 O O . VAL A 1 103 ? -27.958 -6.114 45.407 1.00 77.75 103 VAL A O 1
ATOM 802 N N . ALA A 1 104 ? -26.441 -6.081 43.744 1.00 77.19 104 ALA A N 1
ATOM 803 C CA . ALA A 1 104 ? -25.407 -6.801 44.478 1.00 77.19 104 ALA A CA 1
ATOM 804 C C . ALA A 1 104 ? -24.876 -6.007 45.680 1.00 77.19 104 ALA A C 1
ATOM 806 O O . ALA A 1 104 ? -24.497 -6.608 46.681 1.00 77.19 104 ALA A O 1
ATOM 807 N N . GLN A 1 105 ? -24.849 -4.673 45.591 1.00 77.19 105 GLN A N 1
ATOM 808 C CA . GLN A 1 105 ? -24.324 -3.821 46.657 1.00 77.19 105 GLN A CA 1
ATOM 809 C C . GLN A 1 105 ? -25.408 -3.328 47.627 1.00 77.19 105 GLN A C 1
ATOM 811 O O . GLN A 1 105 ? -25.137 -3.235 48.819 1.00 77.19 105 GLN A O 1
ATOM 816 N N . ASN A 1 106 ? -26.615 -2.996 47.148 1.00 80.00 106 ASN A N 1
ATOM 817 C CA . ASN A 1 106 ? -27.680 -2.377 47.949 1.00 80.00 106 ASN A CA 1
ATOM 818 C C . ASN A 1 106 ? -29.091 -2.736 47.418 1.00 80.00 106 ASN A C 1
ATOM 820 O O . ASN A 1 106 ? -29.664 -1.995 46.610 1.00 80.00 106 ASN A O 1
ATOM 824 N N . PRO A 1 107 ? -29.714 -3.825 47.907 1.00 74.88 107 PRO A N 1
ATOM 825 C CA . PRO A 1 107 ? -31.051 -4.241 47.473 1.00 74.88 107 PRO A CA 1
ATOM 826 C C . PRO A 1 107 ? -32.142 -3.189 47.740 1.00 74.88 107 PRO A C 1
ATOM 828 O O . PRO A 1 107 ? -33.103 -3.077 46.976 1.00 74.88 107 PRO A O 1
ATOM 831 N N . ASP A 1 108 ? -31.993 -2.386 48.796 1.00 79.62 108 ASP A N 1
ATOM 832 C CA . ASP A 1 108 ? -32.959 -1.339 49.148 1.00 79.62 108 ASP A CA 1
ATOM 833 C C . ASP A 1 108 ? -32.883 -0.125 48.209 1.00 79.62 108 ASP A C 1
ATOM 835 O O . ASP A 1 108 ? -33.907 0.498 47.916 1.00 79.62 108 ASP A O 1
ATOM 839 N N . ALA A 1 109 ? -31.706 0.155 47.637 1.00 75.44 109 ALA A N 1
ATOM 840 C CA . ALA A 1 109 ? -31.543 1.194 46.623 1.00 75.44 109 ALA A CA 1
ATOM 841 C C . ALA A 1 109 ? -32.301 0.842 45.334 1.00 75.44 109 ALA A C 1
ATOM 843 O O . ALA A 1 109 ? -32.914 1.718 44.724 1.00 75.44 109 ALA A O 1
ATOM 844 N N . LEU A 1 110 ? -32.349 -0.443 44.953 1.00 80.44 110 LEU A N 1
ATOM 845 C CA . LEU A 1 110 ? -33.165 -0.886 43.820 1.00 80.44 110 LEU A CA 1
ATOM 846 C C . LEU A 1 110 ? -34.658 -0.621 44.068 1.00 80.44 110 LEU A C 1
ATOM 848 O O . LEU A 1 110 ? -35.344 -0.143 43.166 1.00 80.44 110 LEU A O 1
ATOM 852 N N . LYS A 1 111 ? -35.168 -0.899 45.276 1.00 79.31 111 LYS A N 1
ATOM 853 C CA . LYS A 1 111 ? -36.580 -0.656 45.621 1.00 79.31 111 LYS A CA 1
ATOM 854 C C . LYS A 1 111 ? -36.928 0.832 45.567 1.00 79.31 111 LYS A C 1
ATOM 856 O O . LYS A 1 111 ? -37.971 1.188 45.023 1.00 79.31 111 LYS A O 1
ATOM 861 N N . ALA A 1 112 ? -36.050 1.697 46.076 1.00 80.31 112 ALA A N 1
ATOM 862 C CA . ALA A 1 112 ? -36.239 3.146 46.027 1.00 80.31 112 ALA A CA 1
ATOM 863 C C . ALA A 1 112 ? -36.213 3.683 44.586 1.00 80.31 112 ALA A C 1
ATOM 865 O O . ALA A 1 112 ? -37.088 4.461 44.206 1.00 80.31 112 ALA A O 1
ATOM 866 N N . LEU A 1 113 ? -35.266 3.221 43.761 1.00 78.25 113 LEU A N 1
ATOM 867 C CA . LEU A 1 113 ? -35.190 3.579 42.342 1.00 78.25 113 LEU A CA 1
ATOM 868 C C . LEU A 1 113 ? -36.396 3.053 41.555 1.00 78.25 113 LEU A C 1
ATOM 870 O O . LEU A 1 113 ? -36.956 3.783 40.746 1.00 78.25 113 LEU A O 1
ATOM 874 N N . GLY A 1 114 ? -36.840 1.823 41.820 1.00 82.25 114 GLY A N 1
ATOM 875 C CA . GLY A 1 114 ? -38.037 1.242 41.213 1.00 82.25 114 GLY A CA 1
ATOM 876 C C . GLY A 1 114 ? -39.295 2.045 41.543 1.00 82.25 114 GLY A C 1
ATOM 877 O O . GLY A 1 114 ? -40.008 2.454 40.629 1.00 82.25 114 GLY A O 1
ATOM 878 N N . ASN A 1 115 ? -39.521 2.358 42.825 1.00 82.25 115 ASN A N 1
ATOM 879 C CA . ASN A 1 115 ? -40.631 3.221 43.239 1.00 82.25 115 ASN A CA 1
ATOM 880 C C . ASN A 1 115 ? -40.533 4.615 42.612 1.00 82.25 115 ASN A C 1
ATOM 882 O O . ASN A 1 115 ? -41.547 5.149 42.173 1.00 82.25 115 ASN A O 1
ATOM 886 N N . PHE A 1 116 ? -39.329 5.189 42.522 1.00 80.44 116 PHE A N 1
ATOM 887 C CA . PHE A 1 116 ? -39.113 6.496 41.908 1.00 80.44 116 PHE A CA 1
ATOM 888 C C . PHE A 1 116 ? -39.423 6.500 40.405 1.00 80.44 116 PHE A C 1
ATOM 890 O O . PHE A 1 116 ? -40.080 7.412 39.911 1.00 80.44 116 PHE A O 1
ATOM 897 N N . VAL A 1 117 ? -38.998 5.471 39.675 1.00 82.94 117 VAL A N 1
ATOM 898 C CA . VAL A 1 117 ? -39.244 5.347 38.234 1.00 82.94 117 VAL A CA 1
ATOM 899 C C . VAL A 1 117 ? -40.720 5.062 37.956 1.00 82.94 117 VAL A C 1
ATOM 901 O O . VAL A 1 117 ? -41.304 5.707 37.088 1.00 82.94 117 VAL A O 1
ATOM 904 N N . ILE A 1 118 ? -41.353 4.161 38.714 1.00 84.00 118 ILE A N 1
ATOM 905 C CA . ILE A 1 118 ? -42.780 3.839 38.565 1.00 84.00 118 ILE A CA 1
ATOM 906 C C . ILE A 1 118 ? -43.640 5.068 38.874 1.00 84.00 118 ILE A C 1
ATOM 908 O O . ILE A 1 118 ? -44.508 5.419 38.075 1.00 84.00 118 ILE A O 1
ATOM 912 N N . GLN A 1 119 ? -43.373 5.781 39.974 1.00 84.50 119 GLN A N 1
ATOM 913 C CA . GLN A 1 119 ? -44.161 6.968 40.317 1.00 84.50 119 GLN A CA 1
ATOM 914 C C . GLN A 1 119 ? -43.966 8.119 39.317 1.00 84.50 119 GLN A C 1
ATOM 916 O O . GLN A 1 119 ? -44.892 8.891 39.121 1.00 84.50 119 GLN A O 1
ATOM 921 N N . HIS A 1 120 ? -42.798 8.266 38.678 1.00 80.94 120 HIS A N 1
ATOM 922 C CA . HIS A 1 120 ? -42.576 9.358 37.717 1.00 80.94 120 HIS A CA 1
ATOM 923 C C . HIS A 1 120 ? -42.997 9.017 36.283 1.00 80.94 120 HIS A C 1
ATOM 925 O O . HIS A 1 120 ? -43.423 9.912 35.558 1.00 80.94 120 HIS A O 1
ATOM 931 N N . LEU A 1 121 ? -42.885 7.754 35.858 1.00 82.19 121 LEU A N 1
ATOM 932 C CA . LEU A 1 121 ? -43.221 7.344 34.490 1.00 82.19 121 LEU A CA 1
ATOM 933 C C . LEU A 1 121 ? -44.670 6.867 34.333 1.00 82.19 121 LEU A C 1
ATOM 935 O O . LEU A 1 121 ? -45.227 7.040 33.254 1.00 82.19 121 LEU A O 1
ATOM 939 N N . PHE A 1 122 ? -45.295 6.307 35.378 1.00 74.81 122 PHE A N 1
ATOM 940 C CA . PHE A 1 122 ? -46.661 5.767 35.298 1.00 74.81 122 PHE A CA 1
ATOM 941 C C . PHE A 1 122 ? -47.729 6.597 36.038 1.00 74.81 122 PHE A C 1
ATOM 943 O O . PHE A 1 122 ? -48.905 6.462 35.717 1.00 74.81 122 PHE A O 1
ATOM 950 N N . LYS A 1 123 ? -47.377 7.514 36.955 1.00 63.50 123 LYS A N 1
ATOM 951 C CA . LYS A 1 123 ? -48.355 8.311 37.739 1.00 63.50 123 LYS A CA 1
ATOM 952 C C . LYS A 1 123 ? -48.749 9.652 37.095 1.00 63.50 123 LYS A C 1
ATOM 954 O O . LYS A 1 123 ? -48.940 10.652 37.781 1.00 63.50 123 LYS A O 1
ATOM 959 N N . LYS A 1 124 ? -48.861 9.708 35.768 1.00 55.00 124 LYS A N 1
ATOM 960 C CA . LYS A 1 124 ? -49.343 10.900 35.047 1.00 55.00 124 LYS A CA 1
ATOM 961 C C . LYS A 1 124 ? -50.522 10.532 34.156 1.00 55.00 124 LYS A C 1
ATOM 963 O O . LYS A 1 124 ? -50.401 10.688 32.953 1.00 55.00 124 LYS A O 1
ATOM 968 N N . ASN A 1 125 ? -51.612 10.006 34.727 1.00 55.69 125 ASN A N 1
ATOM 969 C CA . ASN A 1 125 ? -52.906 9.864 34.034 1.00 55.69 125 ASN A CA 1
ATOM 970 C C . ASN A 1 125 ? -54.153 9.739 34.950 1.00 55.69 125 ASN A C 1
ATOM 972 O O . ASN A 1 125 ? -55.232 9.524 34.415 1.00 55.69 125 ASN A O 1
ATOM 976 N N . GLU A 1 126 ? -54.072 9.908 36.279 1.00 56.75 126 GLU A N 1
ATOM 977 C CA . GLU A 1 126 ? -55.227 9.638 37.175 1.00 56.75 126 GLU A CA 1
ATOM 978 C C . GLU A 1 126 ? -55.709 10.816 38.049 1.00 56.75 126 GLU A C 1
ATOM 980 O O . GLU A 1 126 ? -56.447 10.593 38.994 1.00 56.75 126 GLU A O 1
ATOM 985 N N . ASP A 1 127 ? -55.381 12.075 37.733 1.00 54.12 127 ASP A N 1
ATOM 986 C CA . ASP A 1 127 ? -55.865 13.237 38.519 1.00 54.12 127 ASP A CA 1
ATOM 987 C C . ASP A 1 127 ? -56.653 14.264 37.677 1.00 54.12 127 ASP A C 1
ATOM 989 O O . ASP A 1 127 ? -56.420 15.470 37.763 1.00 54.12 127 ASP A O 1
ATOM 993 N N . LYS A 1 128 ? -57.584 13.812 36.817 1.00 49.06 128 LYS A N 1
ATOM 994 C CA . LYS A 1 128 ? -58.551 14.704 36.129 1.00 49.06 128 LYS A CA 1
ATOM 995 C C . LYS A 1 128 ? -59.944 14.095 35.891 1.00 49.06 128 LYS A C 1
ATOM 997 O O . LYS A 1 128 ? -60.478 14.193 34.795 1.00 49.06 128 LYS A O 1
ATOM 1002 N N . THR A 1 129 ? -60.554 13.536 36.924 1.00 50.53 129 THR A N 1
ATOM 1003 C CA . THR A 1 129 ? -62.012 13.320 37.038 1.00 50.53 129 THR A CA 1
ATOM 1004 C C . THR A 1 129 ? -62.241 13.113 38.527 1.00 50.53 129 THR A C 1
ATOM 1006 O O . THR A 1 129 ? -61.831 12.094 39.054 1.00 50.53 129 THR A O 1
ATOM 1009 N N . GLU A 1 130 ? -62.623 14.122 39.295 1.00 47.69 130 GLU A N 1
ATOM 1010 C CA . GLU A 1 130 ? -64.021 14.475 39.542 1.00 47.69 130 GLU A CA 1
ATOM 1011 C C . GLU A 1 130 ? -64.052 15.878 40.158 1.00 47.69 130 GLU A C 1
ATOM 1013 O O . GLU A 1 130 ? -63.382 16.114 41.158 1.00 47.69 130 GLU A O 1
ATOM 1018 N N . ASN A 1 131 ? -64.772 16.805 39.523 1.00 43.69 131 ASN A N 1
ATOM 1019 C CA . ASN A 1 131 ? -65.432 17.976 40.116 1.00 43.69 131 ASN A CA 1
ATOM 1020 C C . ASN A 1 131 ? -66.144 18.722 38.975 1.00 43.69 131 ASN A C 1
ATOM 1022 O O . ASN A 1 131 ? -65.603 19.670 38.400 1.00 43.69 131 ASN A O 1
ATOM 1026 N N . LEU A 1 132 ? -67.332 18.237 38.619 1.00 42.00 132 LEU A N 1
ATOM 1027 C CA . LEU A 1 132 ? -68.388 18.984 37.936 1.00 42.00 132 LEU A CA 1
ATOM 1028 C C . LEU A 1 132 ? -69.732 18.392 38.350 1.00 42.00 132 LEU A C 1
ATOM 1030 O O . LEU A 1 132 ? -69.853 17.149 38.272 1.00 42.00 132 LEU A O 1
#

Radius of gyration: 39.72 Å; Cα contacts (8 Å, |Δi|>4): 22; chains: 1; bounding box: 100×26×101 Å

Solvent-accessible surface area (backbone atoms only — not comparable to full-atom values): 7634 Å² total; per-residue (Å²): 130,85,83,74,84,47,77,68,52,46,54,52,52,50,54,50,49,53,51,50,49,54,53,51,54,50,51,51,52,51,51,49,50,52,52,53,54,52,69,34,68,70,43,43,53,50,51,54,49,53,56,31,74,72,31,76,69,47,43,53,53,50,51,51,49,50,50,51,50,52,51,49,49,52,46,42,50,62,76,72,40,88,54,73,62,56,54,50,46,53,53,47,49,52,51,48,51,54,51,51,54,42,46,75,74,36,61,68,58,48,53,54,51,48,52,51,49,49,56,68,74,64,66,80,82,84,88,86,83,88,91,131